Protein 3CAN (pdb70)

CATH classification: 3.80.30.10

B-factor: mean 24.44, std 11.41, range [11.22, 76.89]

Foldseek 3Di:
DAFDEADDDVVLVVLVVNLVVLQVRVVVVGAYEYECQPNQDLVSLVSVCRHQEYEHEDAWPQVLCCVVPVGGRPRSLVSVLSCLVVVGEYEYEYAAEVVRQLDPVTLLVVLVSQLPGNHHHPEYEHEADPPVDGDDPVSVVVSCVSNVVSVGHYDYDD

Structure (mmCIF, N/CA/C/O backbone):
data_3CAN
#
_entry.id   3CAN
#
_cell.l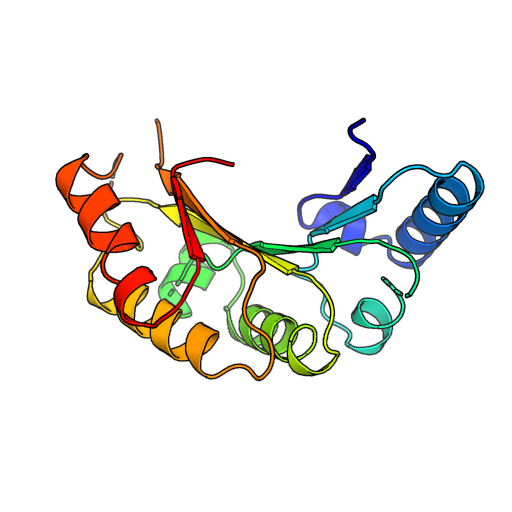ength_a   73.768
_cell.length_b   73.768
_cell.length_c   101.358
_cell.angle_alpha   90.000
_cell.angle_beta   90.000
_cell.angle_gamma   90.000
#
_symmetry.space_group_name_H-M   'P 43 21 2'
#
loop_
_entity.id
_entity.type
_entity.pdbx_description
1 polymer 'Pyruvate-formate lyase-activating enzyme'
2 water water
#
loop_
_atom_site.group_PDB
_atom_site.id
_atom_site.type_symbol
_atom_site.label_atom_id
_atom_site.label_alt_id
_atom_site.label_comp_id
_atom_site.label_asym_id
_atom_site.label_entity_id
_atom_site.label_seq_id
_atom_site.pdbx_PDB_ins_code
_atom_site.Cartn_x
_atom_site.Cartn_y
_atom_site.Cartn_z
_atom_site.occupancy
_atom_site.B_iso_or_equiv
_atom_site.auth_seq_id
_atom_site.auth_comp_id
_atom_site.auth_asym_id
_atom_site.auth_atom_id
_atom_site.pdbx_PDB_model_num
ATOM 1 N N . GLY A 1 4 ? 13.108 -7.877 12.692 1.00 23.52 7 GLY A N 1
ATOM 2 C CA . GLY A 1 4 ? 13.762 -9.201 12.846 1.00 22.82 7 GLY A CA 1
ATOM 3 C C . GLY A 1 4 ? 13.450 -9.822 14.187 1.00 21.86 7 GLY A C 1
ATOM 4 O O . GLY A 1 4 ? 13.391 -11.042 14.305 1.00 23.27 7 GLY A O 1
ATOM 5 N N . GLY A 1 5 ? 13.244 -8.997 15.211 1.00 19.81 8 GLY A N 1
ATOM 6 C CA . GLY A 1 5 ? 13.000 -9.515 16.553 1.00 19.10 8 GLY A CA 1
ATOM 7 C C . GLY A 1 5 ? 14.294 -10.016 17.177 1.00 18.11 8 GLY A C 1
ATOM 8 O O . GLY A 1 5 ? 15.375 -9.516 16.859 1.00 17.83 8 GLY A O 1
ATOM 9 N N . GLY A 1 6 ? 14.190 -11.005 18.059 1.00 16.30 9 GLY A N 1
ATOM 10 C CA . GLY A 1 6 ? 15.337 -11.449 18.832 1.00 15.61 9 GLY A CA 1
ATOM 11 C C . GLY A 1 6 ? 14.901 -12.112 20.117 1.00 14.50 9 GLY A C 1
ATOM 12 O O . GLY A 1 6 ? 13.783 -12.609 20.218 1.00 13.90 9 GLY A O 1
ATOM 13 N N . VAL A 1 7 ? 15.791 -12.109 21.100 1.00 12.90 10 VAL A N 1
ATOM 14 C CA . VAL A 1 7 ? 15.506 -12.701 22.397 1.00 12.94 10 VAL A CA 1
ATOM 15 C C . VAL A 1 7 ? 15.506 -11.586 23.453 1.00 12.85 10 VAL A C 1
ATOM 16 O O . VAL A 1 7 ? 16.329 -10.660 23.415 1.00 13.39 10 VAL A O 1
ATOM 20 N N . THR A 1 8 ? 14.580 -11.692 24.390 1.00 13.51 11 THR A N 1
ATOM 21 C CA . THR A 1 8 ? 14.515 -10.775 25.526 1.00 13.31 11 THR A CA 1
ATOM 22 C C . THR A 1 8 ? 14.424 -11.580 26.812 1.00 13.98 11 THR A C 1
ATOM 23 O O . THR A 1 8 ? 13.618 -12.526 26.918 1.00 14.67 11 THR A O 1
ATOM 27 N N . PHE A 1 9 ? 15.220 -11.198 27.803 1.00 14.04 12 PHE A N 1
ATOM 28 C CA . PHE A 1 9 ? 15.056 -11.727 29.157 1.00 15.07 12 PHE A CA 1
ATOM 29 C C . PHE A 1 9 ? 14.404 -10.639 29.987 1.00 14.71 12 PHE A C 1
ATOM 30 O O . PHE A 1 9 ? 14.827 -9.477 29.934 1.00 14.48 12 PHE A O 1
ATOM 38 N N . CYS A 1 10 ? 13.347 -11.010 30.702 1.00 15.21 13 CYS A N 1
ATOM 39 C CA A CYS A 1 10 ? 12.516 -10.078 31.476 0.50 15.50 13 CYS A CA 1
ATOM 40 C CA B CYS A 1 10 ? 12.635 -10.033 31.508 0.50 16.12 13 CYS A CA 1
ATOM 41 C C . CYS A 1 10 ? 12.405 -10.518 32.927 1.00 15.85 13 CYS A C 1
ATOM 42 O O . CYS A 1 10 ? 12.389 -11.730 33.222 1.00 15.08 13 CYS A O 1
ATOM 47 N N . GLY A 1 11 ? 12.249 -9.552 33.823 1.00 15.36 14 GLY A N 1
ATOM 48 C CA . GLY A 1 11 ? 11.932 -9.861 35.193 1.00 16.36 14 GLY A CA 1
ATOM 49 C C . GLY A 1 11 ? 13.088 -10.328 36.047 1.00 16.76 14 GLY A C 1
ATOM 50 O O . GLY A 1 11 ? 14.258 -10.257 35.652 1.00 17.24 14 GLY A O 1
ATOM 51 N N . GLY A 1 12 ? 12.747 -10.764 37.254 1.00 16.59 15 GLY A N 1
ATOM 52 C CA . GLY A 1 12 ? 13.741 -11.099 38.259 1.00 16.84 15 GLY A CA 1
ATOM 53 C C . GLY A 1 12 ? 14.389 -12.459 38.091 1.00 16.98 15 GLY A C 1
ATOM 54 O O . GLY A 1 12 ? 15.564 -12.626 38.399 1.00 17.38 15 GLY A O 1
ATOM 55 N N . GLU A 1 13 ? 13.641 -13.435 37.593 1.00 17.55 16 GLU A N 1
ATOM 56 C CA . GLU A 1 13 ? 14.136 -14.808 37.615 1.00 17.37 16 GLU A CA 1
ATOM 57 C C . GLU A 1 13 ? 15.404 -15.029 36.790 1.00 16.79 16 GLU A C 1
ATOM 58 O O . GLU A 1 13 ? 16.326 -15.667 37.274 1.00 17.23 16 GLU A O 1
ATOM 64 N N . PRO A 1 14 ? 15.460 -14.520 35.551 1.00 16.29 17 PRO A N 1
ATOM 65 C CA . PRO A 1 14 ? 16.699 -14.753 34.777 1.00 16.26 17 PRO A CA 1
ATOM 66 C C . PRO A 1 14 ? 17.953 -14.248 35.498 1.00 16.10 17 PRO A C 1
ATOM 67 O O . PRO A 1 14 ? 19.022 -14.856 35.410 1.00 16.07 17 PRO A O 1
ATOM 71 N N . LEU A 1 15 ? 17.803 -13.164 36.250 1.00 15.98 18 LEU A N 1
ATOM 72 C CA . LEU A 1 15 ? 18.926 -12.539 36.941 1.00 16.12 18 LEU A CA 1
ATOM 73 C C . LEU A 1 15 ? 19.429 -13.351 38.136 1.00 16.78 18 LEU A C 1
ATOM 74 O O . LEU A 1 15 ? 20.535 -13.091 38.623 1.00 16.91 18 LEU A O 1
ATOM 79 N N . LEU A 1 16 ? 18.633 -14.317 38.593 1.00 16.29 19 LEU A N 1
ATOM 80 C CA . LEU A 1 16 ? 19.040 -15.250 39.644 1.00 16.21 19 LEU A CA 1
ATOM 81 C C . LEU A 1 16 ? 19.867 -16.409 39.084 1.00 16.28 19 LEU A C 1
ATOM 82 O O . LEU A 1 16 ? 20.376 -17.244 39.841 1.00 15.89 19 LEU A O 1
ATOM 87 N N . HIS A 1 17 ? 20.022 -16.441 37.762 1.00 15.27 20 HIS A N 1
ATOM 88 C CA . HIS A 1 17 ? 20.886 -17.411 37.106 1.00 15.24 20 HIS A CA 1
ATOM 89 C C . HIS A 1 17 ? 21.899 -16.648 36.228 1.00 15.04 20 HIS A C 1
ATOM 90 O O . HIS A 1 17 ? 21.8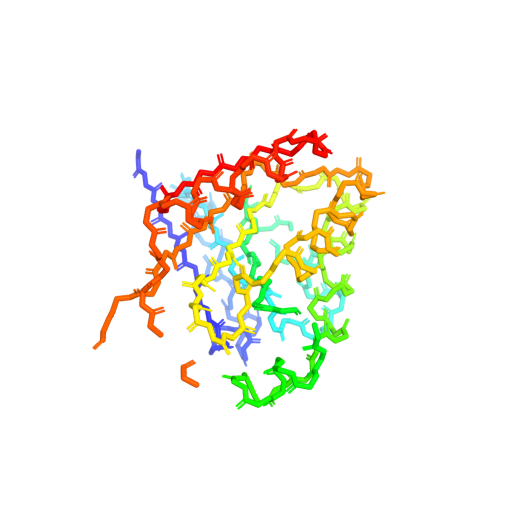90 -16.807 35.007 1.00 14.92 20 HIS A O 1
ATOM 97 N N . PRO A 1 18 ? 22.741 -15.794 36.834 1.00 15.05 21 PRO A N 1
ATOM 98 C CA . PRO A 1 18 ? 23.595 -14.903 36.053 1.00 15.04 21 PRO A CA 1
ATOM 99 C C . PRO A 1 18 ? 24.609 -15.583 35.142 1.00 15.24 21 PRO A C 1
ATOM 100 O O . PRO A 1 18 ? 24.782 -15.142 34.000 1.00 14.72 21 PRO A O 1
ATOM 104 N N . GLU A 1 19 ? 25.257 -16.650 35.601 1.00 14.17 22 GLU A N 1
ATOM 105 C CA . GLU A 1 19 ? 26.196 -17.370 34.737 1.00 14.39 22 GLU A CA 1
ATOM 106 C C . GLU A 1 19 ? 25.478 -17.982 33.526 1.00 14.11 22 GLU A C 1
ATOM 107 O O . GLU A 1 19 ? 25.962 -17.918 32.370 1.00 13.92 22 GLU A O 1
ATOM 113 N N . PHE A 1 20 ? 24.332 -18.589 33.804 1.00 14.00 23 PHE A N 1
ATOM 114 C CA . PHE A 1 20 ? 23.483 -19.165 32.766 1.00 13.89 23 PHE A CA 1
ATOM 115 C C . PHE A 1 20 ? 23.024 -18.109 31.753 1.00 13.70 23 PHE A C 1
ATOM 116 O O . PHE A 1 20 ? 23.093 -18.338 30.549 1.00 13.87 23 PHE A O 1
ATOM 124 N N . LEU A 1 21 ? 22.558 -16.973 32.261 1.00 14.02 24 LEU A N 1
ATOM 125 C CA . LEU A 1 21 ? 22.113 -15.846 31.413 1.00 13.82 24 LEU A CA 1
ATOM 126 C C . LEU A 1 21 ? 23.218 -15.437 30.449 1.00 13.40 24 LEU A C 1
ATOM 127 O O . LEU A 1 21 ? 23.001 -15.351 29.254 1.00 14.00 24 LEU A O 1
ATOM 132 N N . ILE A 1 22 ? 24.419 -15.234 30.970 1.00 13.20 25 ILE A N 1
ATOM 133 C CA . ILE A 1 22 ? 25.558 -14.843 30.131 1.00 13.39 25 ILE A CA 1
ATOM 134 C C . ILE A 1 22 ? 25.885 -15.926 29.092 1.00 13.34 25 ILE A C 1
ATOM 135 O O . ILE A 1 22 ? 26.163 -15.625 27.926 1.00 12.54 25 ILE A O 1
ATOM 140 N N . ASP A 1 23 ? 25.814 -17.196 29.485 1.00 13.75 26 ASP A N 1
ATOM 141 C CA . ASP A 1 23 ? 26.045 -18.288 28.544 1.00 13.89 26 ASP A CA 1
ATOM 142 C C . ASP A 1 23 ? 25.025 -18.271 27.392 1.00 13.32 26 ASP A C 1
ATOM 143 O O . ASP A 1 23 ? 25.388 -18.390 26.223 1.00 13.31 26 ASP A O 1
ATOM 148 N N . ILE A 1 24 ? 23.753 -18.112 27.719 1.00 13.11 27 ILE A N 1
ATOM 149 C CA . ILE A 1 24 ? 22.714 -18.082 26.688 1.00 12.35 27 ILE A CA 1
ATOM 150 C C . ILE A 1 24 ? 22.901 -16.851 25.811 1.00 12.33 27 ILE A C 1
ATOM 151 O O . ILE A 1 24 ? 22.797 -16.928 24.594 1.00 12.50 27 ILE A O 1
ATOM 156 N N . LEU A 1 25 ? 23.183 -15.708 26.427 1.00 12.10 28 LEU A N 1
ATOM 157 C CA . LEU A 1 25 ? 23.469 -14.494 25.658 1.00 12.65 28 LEU A CA 1
ATOM 158 C C . LEU A 1 25 ? 24.636 -14.698 24.683 1.00 12.44 28 LEU A C 1
ATOM 159 O O . LEU A 1 25 ? 24.547 -14.319 23.519 1.00 11.51 28 LEU A O 1
ATOM 164 N N . LYS A 1 26 ? 25.717 -15.314 25.148 1.00 12.91 29 LYS A N 1
ATOM 165 C CA . LYS A 1 26 ? 26.841 -15.618 24.253 1.00 13.75 29 LYS A CA 1
ATOM 166 C C . LYS A 1 26 ? 26.433 -16.503 23.072 1.00 13.39 29 LYS A C 1
ATOM 167 O O . LYS A 1 26 ? 26.780 -16.221 21.923 1.00 13.21 29 LYS A O 1
ATOM 173 N N . ARG A 1 27 ? 25.676 -17.554 23.351 1.00 13.56 30 ARG A N 1
ATOM 174 C CA . ARG A 1 27 ? 25.195 -18.461 22.305 1.00 13.65 30 ARG A CA 1
ATOM 175 C C . ARG A 1 27 ? 24.324 -17.735 21.275 1.00 13.20 30 ARG A C 1
ATOM 176 O O . ARG A 1 27 ? 24.465 -17.937 20.067 1.00 13.11 30 ARG A O 1
ATOM 184 N N . CYS A 1 28 ? 23.429 -16.882 21.755 1.00 13.43 31 CYS A N 1
ATOM 185 C CA . CYS A 1 28 ? 22.571 -16.091 20.868 1.00 13.55 31 CYS A CA 1
ATOM 186 C C . CYS A 1 28 ? 23.384 -15.114 20.004 1.00 13.64 31 CYS A C 1
ATOM 187 O O . CYS A 1 28 ? 23.086 -14.925 18.821 1.00 13.55 31 CYS A O 1
ATOM 190 N N . GLY A 1 29 ? 24.420 -14.522 20.586 1.00 13.81 32 GLY A N 1
ATOM 191 C CA . GLY A 1 29 ? 25.305 -13.614 19.845 1.00 14.48 32 GLY A CA 1
ATOM 192 C C . GLY A 1 29 ? 25.986 -14.313 18.675 1.00 15.17 32 GLY A C 1
ATOM 193 O O . GLY A 1 29 ? 26.084 -13.762 17.576 1.00 15.20 32 GLY A O 1
ATOM 194 N N . GLN A 1 30 ? 26.431 -15.536 18.907 1.00 15.56 33 GLN A N 1
ATOM 195 C CA . GLN A 1 30 ? 27.099 -16.332 17.852 1.00 16.41 33 GLN A CA 1
ATOM 196 C C . GLN A 1 30 ? 26.168 -16.557 16.672 1.00 16.33 33 GLN A C 1
ATOM 197 O O . GLN A 1 30 ? 26.598 -16.544 15.510 1.00 16.67 33 GLN A O 1
ATOM 203 N N . GLN A 1 31 ? 24.888 -16.761 16.970 1.00 16.17 34 GLN A N 1
ATOM 204 C CA . GLN A 1 31 ? 23.870 -16.990 15.932 1.00 16.42 34 GLN A CA 1
ATOM 205 C C . GLN A 1 31 ? 23.313 -15.672 15.343 1.00 16.36 34 GLN A C 1
ATOM 206 O O . GLN A 1 31 ? 22.435 -15.692 14.483 1.00 17.18 34 GLN A O 1
ATOM 212 N N . GLY A 1 32 ? 23.825 -14.530 15.796 1.00 15.81 35 GLY A N 1
ATOM 213 C CA . GLY A 1 32 ? 23.448 -13.239 15.237 1.00 16.48 35 GLY A CA 1
ATOM 214 C C . GLY A 1 32 ? 22.071 -12.746 15.661 1.00 16.91 35 GLY A C 1
ATOM 215 O O . GLY A 1 32 ? 21.454 -11.933 14.970 1.00 18.28 35 GLY A O 1
ATOM 216 N N . ILE A 1 33 ? 21.593 -13.244 16.793 1.00 15.43 36 ILE A N 1
ATOM 217 C CA . ILE A 1 33 ? 20.272 -12.929 17.287 1.00 15.51 36 ILE A CA 1
ATOM 218 C C . ILE A 1 33 ? 20.398 -11.702 18.205 1.00 14.70 36 ILE A C 1
ATOM 219 O O . ILE A 1 33 ? 21.285 -11.656 19.058 1.00 14.96 36 ILE A O 1
ATOM 224 N N . HIS A 1 34 ? 19.545 -10.707 17.973 1.00 14.19 37 HIS A N 1
ATOM 225 C CA . HIS A 1 34 ? 19.506 -9.485 18.812 1.00 13.85 37 HIS A CA 1
ATOM 226 C C . HIS A 1 34 ? 19.069 -9.843 20.216 1.00 13.64 37 HIS A C 1
ATOM 227 O O . HIS A 1 34 ? 18.161 -10.666 20.400 1.00 13.79 37 HIS A O 1
ATOM 234 N N . ARG A 1 35 ? 19.715 -9.222 21.207 1.00 12.56 38 ARG A N 1
ATOM 235 C CA . ARG A 1 35 ? 19.518 -9.550 22.620 1.00 12.29 38 ARG A CA 1
ATOM 236 C C . ARG A 1 35 ? 19.197 -8.330 23.478 1.00 12.08 38 ARG A C 1
ATOM 237 O O . ARG A 1 35 ? 19.940 -7.338 23.470 1.00 12.64 38 ARG A O 1
ATOM 245 N N . ALA A 1 36 ? 18.099 -8.414 24.229 1.00 12.49 39 ALA A N 1
ATOM 246 C CA . ALA A 1 36 ? 17.710 -7.370 25.188 1.00 12.79 39 ALA A CA 1
ATOM 247 C C . ALA A 1 36 ? 17.556 -8.010 26.547 1.00 13.20 39 ALA A C 1
ATOM 248 O O . ALA A 1 36 ? 17.004 -9.103 26.647 1.00 13.09 39 ALA A O 1
ATOM 250 N N . VAL A 1 37 ? 18.013 -7.325 27.584 1.00 13.59 40 VAL A N 1
ATOM 251 C CA . VAL A 1 37 ? 17.997 -7.891 28.934 1.00 13.46 40 VAL A CA 1
ATOM 252 C C . VAL A 1 37 ? 17.466 -6.869 29.940 1.00 13.46 40 VAL A C 1
ATOM 253 O O . VAL A 1 37 ? 17.969 -5.754 30.035 1.00 14.55 40 VAL A O 1
ATOM 257 N N . ASP A 1 38 ? 16.464 -7.275 30.696 1.00 14.44 41 ASP A N 1
ATOM 258 C CA . ASP A 1 38 ? 15.956 -6.508 31.839 1.00 14.64 41 ASP A CA 1
ATOM 259 C C . ASP A 1 38 ? 16.911 -6.650 33.020 1.00 15.56 41 ASP A C 1
ATOM 260 O O . ASP A 1 38 ? 17.049 -7.750 33.584 1.00 16.20 41 ASP A O 1
ATOM 265 N N . THR A 1 39 ? 17.588 -5.562 33.385 1.00 15.82 42 THR A N 1
ATOM 266 C CA . THR A 1 39 ? 18.570 -5.571 34.464 1.00 16.32 42 THR A CA 1
ATOM 267 C C . THR A 1 39 ? 18.076 -4.788 35.702 1.00 16.38 42 THR A C 1
ATOM 268 O O . THR A 1 39 ? 18.862 -4.457 36.598 1.00 17.25 42 THR A O 1
ATOM 272 N N . THR A 1 40 ? 16.776 -4.519 35.751 1.00 16.16 43 THR A N 1
ATOM 273 C CA . THR A 1 40 ? 16.187 -3.727 36.827 1.00 16.66 43 THR A CA 1
ATOM 274 C C . THR A 1 40 ? 16.699 -4.178 38.194 1.00 17.68 43 THR A C 1
ATOM 275 O O . THR A 1 40 ? 17.195 -3.362 38.978 1.00 17.94 43 THR A O 1
ATOM 279 N N . LEU A 1 41 ? 16.606 -5.480 38.458 1.00 18.41 44 LEU A N 1
ATOM 280 C CA . LEU A 1 41 ? 16.917 -6.033 39.787 1.00 19.12 44 LEU A CA 1
ATOM 281 C C . LEU A 1 41 ? 18.318 -6.623 39.962 1.00 19.74 44 LEU A C 1
ATOM 282 O O . LEU A 1 41 ? 18.571 -7.325 40.950 1.00 19.17 44 LEU A O 1
ATOM 287 N N . LEU A 1 42 ? 19.225 -6.342 39.034 1.00 20.74 45 LEU A N 1
ATOM 288 C CA . LEU A 1 42 ? 20.593 -6.864 39.115 1.00 21.98 45 LEU A CA 1
ATOM 289 C C . LEU A 1 42 ? 21.349 -6.161 40.232 1.00 23.73 45 LEU A C 1
ATOM 290 O O . LEU A 1 42 ? 21.489 -4.940 40.228 1.00 24.74 45 LEU A O 1
ATOM 295 N N . ALA A 1 43 ? 21.818 -6.941 41.191 1.00 24.67 46 ALA A N 1
ATOM 296 C CA . ALA A 1 43 ? 22.472 -6.390 42.364 1.00 25.90 46 ALA A CA 1
ATOM 297 C C . ALA A 1 43 ? 23.913 -5.981 42.091 1.00 26.45 46 ALA A C 1
ATOM 298 O O . ALA A 1 43 ? 24.329 -4.893 42.496 1.00 27.60 46 ALA A O 1
ATOM 300 N N . ARG A 1 44 ? 24.667 -6.825 41.394 1.00 26.40 47 ARG A N 1
ATOM 301 C CA A ARG A 1 44 ? 26.107 -6.631 41.334 0.50 26.85 47 ARG A CA 1
ATOM 302 C CA B ARG A 1 44 ? 26.130 -6.692 41.303 0.50 26.68 47 ARG A CA 1
ATOM 303 C C . ARG A 1 44 ? 26.567 -5.931 40.064 1.00 26.55 47 ARG A C 1
ATOM 304 O O . ARG A 1 44 ? 26.249 -6.334 38.947 1.00 25.33 47 ARG A O 1
ATOM 319 N N . LYS A 1 45 ? 27.325 -4.862 40.260 1.00 26.23 48 LYS A N 1
ATOM 320 C CA . LYS A 1 45 ? 27.797 -4.066 39.145 1.00 26.58 48 LYS A CA 1
ATOM 321 C C . LYS A 1 45 ? 28.664 -4.861 38.145 1.00 25.76 48 LYS A C 1
ATOM 322 O O . LYS A 1 45 ? 28.575 -4.611 36.943 1.00 25.09 48 LYS A O 1
ATOM 328 N N . GLU A 1 46 ? 29.462 -5.827 38.610 1.00 24.96 49 GLU A N 1
ATOM 329 C CA . GLU A 1 46 ? 30.267 -6.637 37.672 1.00 25.58 49 GLU A CA 1
ATOM 330 C C . GLU A 1 46 ? 29.353 -7.447 36.739 1.00 24.27 49 GLU A C 1
ATOM 331 O O . GLU A 1 46 ? 29.705 -7.697 35.585 1.00 24.44 49 GLU A O 1
ATOM 337 N N . THR A 1 47 ? 28.186 -7.850 37.235 1.00 23.11 50 THR A N 1
ATOM 338 C CA . THR A 1 47 ? 27.249 -8.610 36.410 1.00 22.40 50 THR A CA 1
ATOM 339 C C . THR A 1 47 ? 26.572 -7.724 35.373 1.00 21.53 50 THR A C 1
ATOM 340 O O . THR A 1 47 ? 26.380 -8.143 34.238 1.00 20.34 50 THR A O 1
ATOM 344 N N . VAL A 1 48 ? 26.213 -6.506 35.763 1.00 20.03 51 VAL A N 1
ATOM 345 C CA . VAL A 1 48 ? 25.660 -5.545 34.810 1.00 20.18 51 VAL A CA 1
ATOM 346 C C . VAL A 1 48 ? 26.681 -5.326 33.694 1.00 19.47 51 VAL A C 1
ATOM 347 O O . VAL A 1 48 ? 26.340 -5.328 32.534 1.00 19.21 51 VAL A O 1
ATOM 351 N N . ASP A 1 49 ? 27.947 -5.157 34.056 1.00 19.47 52 ASP A N 1
ATOM 352 C CA . ASP A 1 49 ? 29.005 -4.959 33.056 1.00 19.29 52 ASP A CA 1
ATOM 353 C C . ASP A 1 49 ? 29.124 -6.147 32.097 1.00 19.05 52 ASP A C 1
ATOM 354 O O . ASP A 1 49 ? 29.243 -5.957 30.875 1.00 18.76 52 ASP A O 1
ATOM 359 N N . GLU A 1 50 ? 29.081 -7.365 32.636 1.00 18.81 53 GLU A N 1
ATOM 360 C CA A GLU A 1 50 ? 29.194 -8.568 31.808 0.50 18.65 53 GLU A CA 1
ATOM 361 C CA B GLU A 1 50 ? 29.191 -8.568 31.815 0.50 19.01 53 GLU A CA 1
ATOM 362 C C . GLU A 1 50 ? 27.971 -8.745 30.910 1.00 18.09 53 GLU A C 1
ATOM 363 O O . GLU A 1 50 ? 28.103 -9.157 29.768 1.00 17.97 53 GLU A O 1
ATOM 374 N N . VAL A 1 51 ? 26.782 -8.437 31.426 1.00 17.64 54 VAL A N 1
ATOM 375 C CA . VAL A 1 51 ? 25.567 -8.467 30.597 1.00 17.70 54 VAL A CA 1
ATOM 376 C C . VAL A 1 51 ? 25.699 -7.491 29.422 1.00 17.50 54 VAL A C 1
ATOM 377 O O . VAL A 1 51 ? 25.433 -7.849 28.279 1.00 16.80 54 VAL A O 1
ATOM 389 N N . ARG A 1 53 ? 28.377 -6.550 27.928 1.00 17.06 56 ARG A N 1
ATOM 390 C CA . ARG A 1 53 ? 29.303 -7.099 26.956 1.00 17.39 56 ARG A CA 1
ATOM 391 C C . ARG A 1 53 ? 28.665 -8.151 26.042 1.00 16.89 56 ARG A C 1
ATOM 392 O O . ARG A 1 53 ? 29.232 -8.492 24.994 1.00 16.46 56 ARG A O 1
ATOM 400 N N . ASN A 1 54 ? 27.480 -8.638 26.417 1.00 15.26 57 ASN A N 1
ATOM 401 C CA . ASN A 1 54 ? 26.858 -9.760 25.734 1.00 15.54 57 ASN A CA 1
ATOM 402 C C . ASN A 1 54 ? 25.403 -9.502 25.345 1.00 14.98 57 ASN A C 1
ATOM 403 O O . ASN A 1 54 ? 24.593 -10.424 25.270 1.00 14.17 57 ASN A O 1
ATOM 408 N N . CYS A 1 55 ? 25.078 -8.242 25.081 1.00 14.41 58 CYS A N 1
ATOM 409 C CA . CYS A 1 55 ? 23.76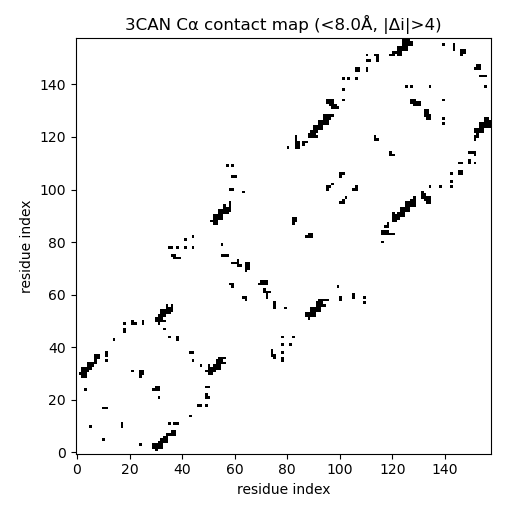1 -7.934 24.532 1.00 14.48 58 CYS A CA 1
ATOM 410 C C . CYS A 1 55 ? 23.782 -6.614 23.805 1.00 14.34 58 CYS A C 1
ATOM 411 O O . CYS A 1 55 ? 24.805 -5.919 23.785 1.00 14.48 58 CYS A O 1
ATOM 414 N N . GLU A 1 56 ? 22.657 -6.295 23.182 1.00 14.18 59 GLU A N 1
ATOM 415 C CA . GLU A 1 56 ? 22.505 -5.100 22.371 1.00 14.74 59 GLU A CA 1
ATOM 416 C C . GLU A 1 56 ? 21.792 -3.946 23.087 1.00 14.90 59 GLU A C 1
ATOM 417 O O . GLU A 1 56 ? 21.942 -2.791 22.682 1.00 15.04 59 GLU A O 1
ATOM 423 N N . LEU A 1 57 ? 20.997 -4.251 24.120 1.00 15.11 60 LEU A N 1
ATOM 424 C CA . LEU A 1 57 ? 20.085 -3.284 24.726 1.00 15.50 60 LEU A CA 1
ATOM 425 C C . LEU A 1 57 ? 19.714 -3.718 26.130 1.00 15.39 60 LEU A C 1
ATOM 426 O O . LEU A 1 57 ? 19.437 -4.905 26.354 1.00 15.01 60 LEU A O 1
ATOM 431 N N . LEU A 1 58 ? 19.701 -2.771 27.070 1.00 14.64 61 LEU A N 1
ATOM 432 C CA . LEU A 1 58 ? 19.190 -3.037 28.404 1.00 15.07 61 LEU A CA 1
ATOM 433 C C . LEU A 1 58 ? 17.802 -2.439 28.544 1.00 14.66 61 LEU A C 1
ATOM 434 O O . LEU A 1 58 ? 17.490 -1.401 27.944 1.00 14.05 61 LEU A O 1
ATOM 439 N N . LEU A 1 59 ? 16.975 -3.103 29.343 1.00 14.61 62 LEU A N 1
ATOM 440 C CA . LEU A 1 59 ? 15.629 -2.650 29.670 1.00 15.40 62 LEU A CA 1
ATOM 441 C C . LEU A 1 59 ? 15.579 -2.472 31.174 1.00 15.89 62 LEU A C 1
ATOM 442 O O . LEU A 1 59 ? 15.984 -3.363 31.914 1.00 15.60 62 LEU A O 1
ATOM 447 N N . ILE A 1 60 ? 15.130 -1.315 31.642 1.00 15.24 63 ILE A N 1
ATOM 448 C CA . ILE A 1 60 ? 14.977 -1.116 33.083 1.00 15.66 63 ILE A CA 1
ATOM 449 C C . ILE A 1 60 ? 13.627 -0.491 33.380 1.00 14.90 63 ILE A C 1
ATOM 450 O O . ILE A 1 60 ? 13.244 0.484 32.729 1.00 13.99 63 ILE A O 1
ATOM 455 N N . ASP A 1 61 ? 12.925 -1.040 34.375 1.00 14.71 64 ASP A N 1
ATOM 456 C CA . ASP A 1 61 ? 11.653 -0.494 34.842 1.00 15.88 64 ASP A CA 1
ATOM 457 C C . ASP A 1 61 ? 11.937 0.605 35.863 1.00 16.17 64 ASP A C 1
ATOM 458 O O . ASP A 1 61 ? 12.770 0.428 36.752 1.00 16.19 64 ASP A O 1
ATOM 463 N N . LEU A 1 62 ? 11.229 1.721 35.740 1.00 15.77 65 LEU A N 1
ATOM 464 C CA . LEU A 1 62 ? 11.285 2.784 36.741 1.00 15.58 65 LEU A CA 1
ATOM 465 C C . LEU A 1 62 ? 9.871 3.043 37.261 1.00 15.47 65 LEU A C 1
ATOM 466 O O . LEU A 1 62 ? 9.190 3.967 36.831 1.00 15.34 65 LEU A O 1
ATOM 471 N N A LYS A 1 63 ? 9.433 2.189 38.180 0.50 15.66 66 LYS A N 1
ATOM 472 N N B LYS A 1 63 ? 9.451 2.227 38.213 0.50 15.73 66 LYS A N 1
ATOM 473 C CA A LYS A 1 63 ? 8.046 2.206 38.654 0.50 15.94 66 LYS A CA 1
ATOM 474 C CA B LYS A 1 63 ? 8.058 2.209 38.635 0.50 16.13 66 LYS A CA 1
ATOM 475 C C A LYS A 1 63 ? 7.728 3.431 39.501 0.50 15.65 66 LYS A C 1
ATOM 476 C C B LYS A 1 63 ? 7.700 3.347 39.588 0.50 15.74 66 LYS A C 1
ATOM 477 O O A LYS A 1 63 ? 6.621 3.978 39.420 0.50 15.78 66 LYS A O 1
ATOM 478 O O B LYS A 1 63 ? 6.530 3.741 39.675 0.50 15.92 66 LYS A O 1
ATOM 489 N N . SER A 1 64 ? 8.694 3.882 40.295 1.00 15.47 67 SER A N 1
ATOM 490 C CA . SER A 1 64 ? 8.484 5.071 41.123 1.00 15.35 67 SER A CA 1
ATOM 491 C C . SER A 1 64 ? 9.791 5.637 41.610 1.00 15.25 67 SER A C 1
ATOM 492 O O . SER A 1 64 ? 10.710 4.887 41.936 1.00 15.33 67 SER A O 1
ATOM 503 N N . ASP A 1 66 ? 9.570 7.287 44.356 1.00 16.96 69 ASP A N 1
ATOM 504 C CA . ASP A 1 66 ? 9.263 7.124 45.780 1.00 17.49 69 ASP A CA 1
ATOM 505 C C . ASP A 1 66 ? 9.588 5.699 46.199 1.00 17.80 69 ASP A C 1
ATOM 506 O O . ASP A 1 66 ? 8.913 4.750 45.785 1.00 17.54 69 ASP A O 1
ATOM 511 N N . SER A 1 67 ? 10.645 5.530 46.996 1.00 18.62 70 SER A N 1
ATOM 512 C CA . SER A 1 67 ? 11.092 4.180 47.389 1.00 19.08 70 SER A CA 1
ATOM 513 C C . SER A 1 67 ? 10.043 3.409 48.197 1.00 20.00 70 SER A C 1
ATOM 514 O O . SER A 1 67 ? 9.985 2.184 48.139 1.00 20.07 70 SER A O 1
ATOM 517 N N . THR A 1 68 ? 9.206 4.136 48.928 1.00 19.78 71 THR A N 1
ATOM 518 C CA . THR A 1 68 ? 8.126 3.525 49.706 1.00 20.27 71 THR A CA 1
ATOM 519 C C . THR A 1 68 ? 7.050 2.955 48.781 1.00 21.17 71 THR A C 1
ATOM 520 O O . THR A 1 68 ? 6.600 1.806 48.970 1.00 21.91 71 THR A O 1
ATOM 524 N N . VAL A 1 69 ? 6.675 3.715 47.753 1.00 21.70 72 VAL A N 1
ATOM 525 C CA . VAL A 1 69 ? 5.773 3.185 46.715 1.00 22.28 72 VAL A CA 1
ATOM 526 C C . VAL A 1 69 ? 6.415 1.955 46.067 1.00 22.73 72 VAL A C 1
ATOM 527 O O . VAL A 1 69 ? 5.779 0.908 45.893 1.00 23.47 72 VAL A O 1
ATOM 531 N N . HIS A 1 70 ? 7.690 2.071 45.722 1.00 23.63 73 HIS A N 1
ATOM 532 C CA . HIS A 1 70 ? 8.407 0.973 45.068 1.00 24.62 73 HIS A CA 1
ATOM 533 C C . HIS A 1 70 ? 8.441 -0.290 45.935 1.00 25.67 73 HIS A C 1
ATOM 534 O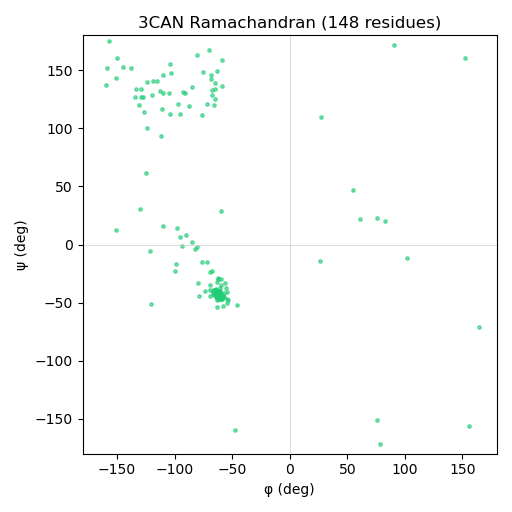 O . HIS A 1 70 ? 8.231 -1.399 45.434 1.00 26.24 73 HIS A O 1
ATOM 541 N N . GLN A 1 71 ? 8.689 -0.124 47.233 1.00 27.35 74 GLN A N 1
ATOM 542 C CA . GLN A 1 71 ? 8.729 -1.258 48.169 1.00 28.27 74 GLN A CA 1
ATOM 543 C C . GLN A 1 71 ? 7.362 -1.921 48.303 1.00 29.29 74 GLN A C 1
ATOM 544 O O . GLN A 1 71 ? 7.260 -3.144 48.389 1.00 29.79 74 GLN A O 1
ATOM 550 N N . THR A 1 72 ? 6.316 -1.104 48.315 1.00 30.75 75 THR A N 1
ATOM 551 C CA . THR A 1 72 ? 4.951 -1.591 48.450 1.00 31.30 75 THR A CA 1
ATOM 552 C C . THR A 1 72 ? 4.520 -2.458 47.277 1.00 32.20 75 THR A C 1
ATOM 553 O O . THR A 1 72 ? 3.878 -3.494 47.470 1.00 32.34 75 THR A O 1
ATOM 557 N N . PHE A 1 73 ? 4.877 -2.034 46.069 1.00 32.80 76 PHE A N 1
ATOM 558 C CA . PHE A 1 73 ? 4.421 -2.688 44.844 1.00 33.51 76 PHE A CA 1
ATOM 559 C C . PHE A 1 73 ? 5.454 -3.645 44.247 1.00 34.18 76 PHE A C 1
ATOM 560 O O . PHE A 1 73 ? 5.107 -4.490 43.425 1.00 34.37 76 PHE A O 1
ATOM 568 N N . CYS A 1 74 ? 6.714 -3.525 44.657 1.00 35.04 77 CYS A N 1
ATOM 569 C CA . CYS A 1 74 ? 7.785 -4.362 44.102 1.00 35.70 77 CYS A CA 1
ATOM 570 C C . CYS A 1 74 ? 8.517 -5.200 45.132 1.00 35.96 77 CYS A C 1
ATOM 571 O O . CYS A 1 74 ? 9.370 -6.006 44.764 1.00 36.12 77 CYS A O 1
ATOM 574 N N . ASP A 1 75 ? 8.201 -5.014 46.408 1.00 36.20 78 ASP A N 1
ATOM 575 C CA . ASP A 1 75 ? 8.868 -5.744 47.490 1.00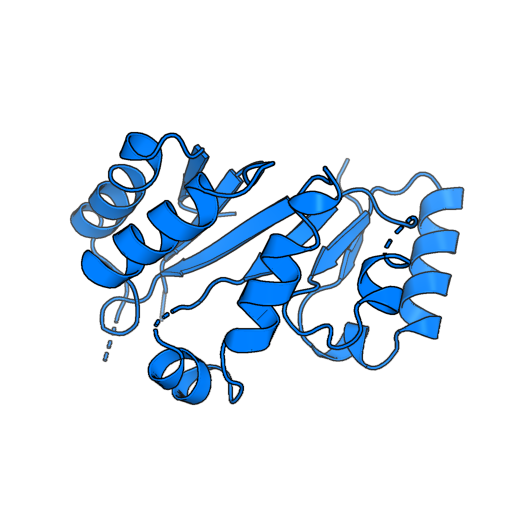 36.70 78 ASP A CA 1
ATOM 576 C C . ASP A 1 75 ? 10.367 -5.456 47.526 1.00 35.99 78 ASP A C 1
ATOM 577 O O . ASP A 1 75 ? 11.145 -6.244 48.069 1.00 37.05 78 ASP A O 1
ATOM 582 N N . VAL A 1 76 ? 10.768 -4.330 46.950 1.00 35.19 79 VAL A N 1
ATOM 583 C CA . VAL A 1 76 ? 12.164 -3.935 46.980 1.00 34.26 79 VAL A CA 1
ATOM 584 C C . VAL A 1 76 ? 12.237 -2.417 46.931 1.00 32.39 79 VAL A C 1
ATOM 585 O O . VAL A 1 76 ? 11.403 -1.769 46.290 1.00 33.17 79 VAL A O 1
ATOM 589 N N . PRO A 1 77 ? 13.205 -1.819 47.649 1.00 30.60 80 PRO A N 1
ATOM 590 C CA . PRO A 1 77 ? 13.378 -0.372 47.491 1.00 28.57 80 PRO A CA 1
ATOM 591 C C . PRO A 1 77 ? 13.940 -0.020 46.115 1.00 27.44 80 PRO A C 1
ATOM 592 O O . PRO A 1 77 ? 14.392 -0.905 45.394 1.00 26.61 80 PRO A O 1
ATOM 596 N N . ASN A 1 78 ? 13.912 1.257 45.751 1.00 26.10 81 ASN A N 1
ATOM 597 C CA . ASN A 1 78 ? 14.375 1.670 44.427 1.00 25.33 81 ASN A CA 1
ATOM 598 C C . ASN A 1 78 ? 15.841 2.100 44.360 1.00 24.67 81 ASN A C 1
ATOM 599 O O . ASN A 1 78 ? 16.343 2.423 43.276 1.00 24.35 81 ASN A O 1
ATOM 604 N N . GLU A 1 79 ? 16.542 2.092 45.495 1.00 23.95 82 GLU A N 1
ATOM 605 C CA . GLU A 1 79 ? 17.923 2.564 45.525 1.00 24.04 82 GLU A CA 1
ATOM 606 C C . GLU A 1 79 ? 18.809 1.848 44.484 1.00 23.54 82 GLU A C 1
ATOM 607 O O . GLU A 1 79 ? 19.560 2.488 43.726 1.00 22.21 82 GLU A O 1
ATOM 613 N N . LEU A 1 80 ? 18.700 0.519 44.428 1.00 22.86 83 LEU A N 1
ATOM 614 C CA . LEU A 1 80 ? 19.462 -0.268 43.469 1.00 22.88 83 LEU A CA 1
ATOM 615 C C . LEU A 1 80 ? 19.037 -0.005 42.027 1.00 22.22 83 LEU A C 1
ATOM 616 O O . LEU A 1 80 ? 19.871 0.025 41.127 1.00 22.54 83 LEU A O 1
ATOM 621 N N . ILE A 1 81 ? 17.739 0.158 41.806 1.00 21.83 84 ILE A N 1
ATOM 622 C CA . ILE A 1 81 ? 17.217 0.422 40.463 1.00 21.97 84 ILE A CA 1
ATOM 623 C C . ILE A 1 81 ? 17.853 1.710 39.926 1.00 21.57 84 ILE A C 1
ATOM 624 O O . ILE A 1 81 ? 18.330 1.752 38.795 1.00 20.26 84 ILE A O 1
ATOM 629 N N . LEU A 1 82 ? 17.887 2.744 40.762 1.00 21.20 85 LEU A N 1
ATOM 630 C CA . LEU A 1 82 ? 18.457 4.020 40.344 1.00 20.92 85 LEU A CA 1
ATOM 631 C C . LEU A 1 82 ? 19.962 3.918 40.099 1.00 20.72 85 LEU A C 1
ATOM 632 O O . LEU A 1 82 ? 20.481 4.501 39.158 1.00 20.35 85 LEU A O 1
ATOM 637 N N . LYS A 1 83 ? 20.658 3.191 40.957 1.00 20.82 86 LYS A N 1
ATOM 638 C CA . LYS A 1 83 ? 22.089 2.937 40.770 1.00 21.64 86 LYS A CA 1
ATOM 639 C C . LYS A 1 83 ? 22.367 2.245 39.435 1.00 21.37 86 LYS A C 1
ATOM 640 O O . LYS A 1 83 ? 23.285 2.631 38.700 1.00 21.86 86 LYS A O 1
ATOM 646 N N . ASN A 1 84 ? 21.563 1.240 39.111 1.00 21.60 87 ASN A N 1
ATOM 647 C CA . ASN A 1 84 ? 21.734 0.488 37.857 1.00 22.16 87 ASN A CA 1
ATOM 648 C C . ASN A 1 84 ? 21.493 1.328 36.610 1.00 21.68 87 ASN A C 1
ATOM 649 O O . ASN A 1 84 ? 22.198 1.183 35.600 1.00 21.64 87 ASN A O 1
ATOM 654 N N . ILE A 1 85 ? 20.491 2.192 36.667 1.00 19.89 88 ILE A N 1
ATOM 655 C CA . ILE A 1 85 ? 20.217 3.074 35.553 1.00 19.32 88 ILE A CA 1
ATOM 656 C C . ILE A 1 85 ? 21.401 4.011 35.369 1.00 19.00 88 ILE A C 1
ATOM 657 O O . ILE A 1 85 ? 21.874 4.212 34.251 1.00 19.05 88 ILE A O 1
ATOM 662 N N . ARG A 1 86 ? 21.911 4.570 36.470 1.00 19.08 89 ARG A N 1
ATOM 663 C CA . ARG A 1 86 ? 23.078 5.441 36.370 1.00 19.49 89 ARG A CA 1
ATOM 664 C C . ARG A 1 86 ? 24.279 4.686 35.794 1.00 19.78 89 ARG A C 1
ATOM 665 O O . ARG A 1 86 ? 24.999 5.221 34.956 1.00 18.63 89 ARG A O 1
ATOM 673 N N . ARG A 1 87 ? 24.478 3.440 36.223 1.00 20.11 90 ARG A N 1
ATOM 674 C CA . ARG A 1 87 ? 25.633 2.677 35.747 1.00 20.86 90 ARG A CA 1
ATOM 675 C C . ARG A 1 87 ? 25.581 2.440 34.242 1.00 20.46 90 ARG A C 1
ATOM 676 O O . ARG A 1 87 ? 26.599 2.597 33.557 1.00 20.25 90 ARG A O 1
ATOM 684 N N . VAL A 1 88 ? 24.413 2.072 33.726 1.00 19.89 91 VAL A N 1
ATOM 685 C CA A VAL A 1 88 ? 24.252 1.856 32.299 0.50 19.80 91 VAL A CA 1
ATOM 686 C CA B VAL A 1 88 ? 24.264 1.857 32.282 0.50 19.95 91 VAL A CA 1
ATOM 687 C C . VAL A 1 88 ? 24.471 3.158 31.520 1.00 19.42 91 VAL A C 1
ATOM 688 O O . VAL A 1 88 ? 25.156 3.173 30.490 1.00 19.12 91 VAL A O 1
ATOM 695 N N . ALA A 1 89 ? 23.905 4.247 32.027 1.00 19.15 92 ALA A N 1
ATOM 696 C CA . ALA A 1 89 ? 24.081 5.560 31.407 1.00 19.49 92 ALA A CA 1
ATOM 697 C C . ALA A 1 89 ? 25.557 5.970 31.353 1.00 19.65 92 ALA A C 1
ATOM 698 O O . ALA A 1 89 ? 26.043 6.478 30.321 1.00 19.03 92 ALA A O 1
ATOM 700 N N . GLU A 1 90 ? 26.273 5.750 32.462 1.00 19.41 93 GLU A N 1
ATOM 701 C CA . GLU A 1 90 ? 27.700 6.111 32.543 1.00 19.87 93 GLU A CA 1
ATOM 702 C C . GLU A 1 90 ? 28.587 5.227 31.659 1.00 19.71 93 GLU A C 1
ATOM 703 O O . GLU A 1 90 ? 29.691 5.628 31.267 1.00 19.67 93 GLU A O 1
ATOM 709 N N . ALA A 1 91 ? 28.095 4.031 31.353 1.00 18.96 94 ALA A N 1
ATOM 710 C CA . ALA A 1 91 ? 28.759 3.104 30.441 1.00 19.11 94 ALA A CA 1
ATOM 711 C C . ALA A 1 91 ? 28.517 3.443 28.970 1.00 19.15 94 ALA A C 1
ATOM 712 O O . ALA A 1 91 ? 29.066 2.777 28.102 1.00 19.42 94 ALA A O 1
ATOM 714 N N . ASP A 1 92 ? 27.714 4.475 28.702 1.00 19.28 95 ASP A N 1
ATOM 715 C CA . ASP A 1 92 ? 27.350 4.908 27.355 1.00 19.30 95 ASP A CA 1
ATOM 716 C C . ASP A 1 92 ? 26.752 3.767 26.525 1.00 18.96 95 ASP A C 1
ATOM 717 O O . ASP A 1 92 ? 27.143 3.540 25.389 1.00 19.41 95 ASP A O 1
ATOM 722 N N . PHE A 1 93 ? 25.816 3.049 27.132 1.00 18.28 96 PHE A N 1
ATOM 723 C CA . PHE A 1 93 ? 25.245 1.840 26.559 1.00 17.91 96 PHE A CA 1
ATOM 724 C C . PHE A 1 93 ? 23.736 2.051 26.351 1.00 17.38 96 PHE A C 1
ATOM 725 O O . PHE A 1 93 ? 23.088 2.678 27.188 1.00 17.04 96 PHE A O 1
ATOM 733 N N . PRO A 1 94 ? 23.174 1.541 25.226 1.00 16.96 97 PRO A N 1
ATOM 734 C CA . PRO A 1 94 ? 21.761 1.775 24.962 1.00 16.63 97 PRO A CA 1
ATOM 735 C C . PRO A 1 94 ? 20.823 1.114 25.976 1.00 15.94 97 PRO A C 1
ATOM 736 O O . PRO A 1 94 ? 20.986 -0.069 26.312 1.00 15.66 97 PRO A O 1
ATOM 740 N N . TYR A 1 95 ? 19.842 1.878 26.431 1.00 14.67 98 TYR A N 1
ATOM 741 C CA . TYR A 1 95 ? 18.833 1.350 27.332 1.00 14.27 98 TYR A CA 1
ATOM 742 C C . TYR A 1 95 ? 17.474 1.974 27.076 1.00 14.26 98 TYR A C 1
ATOM 743 O O . TYR A 1 95 ? 17.373 3.122 26.595 1.00 14.53 98 TYR A O 1
ATOM 752 N N . TYR A 1 96 ? 16.435 1.214 27.408 1.00 14.50 99 TYR A N 1
ATOM 753 C CA . TYR A 1 96 ? 15.061 1.691 27.432 1.00 14.89 99 TYR A CA 1
ATOM 754 C C . TYR A 1 96 ? 14.614 1.754 28.890 1.00 15.03 99 TYR A C 1
ATOM 755 O O . TYR A 1 96 ? 14.984 0.895 29.705 1.00 15.05 99 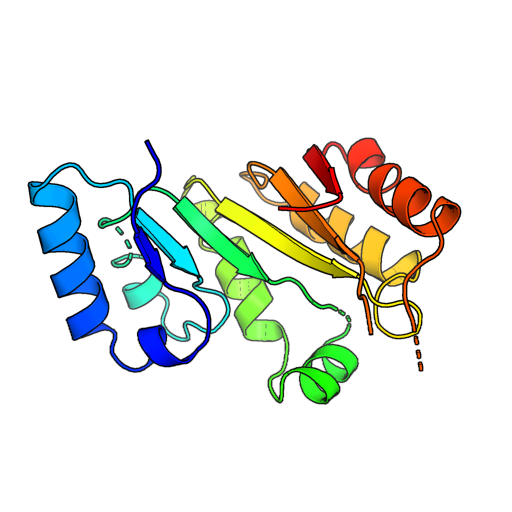TYR A O 1
ATOM 764 N N . ILE A 1 97 ? 13.780 2.743 29.193 1.00 14.80 100 ILE A N 1
ATOM 765 C CA . ILE A 1 97 ? 13.111 2.831 30.481 1.00 15.11 100 ILE A CA 1
ATOM 766 C C . ILE A 1 97 ? 11.621 2.546 30.278 1.00 15.54 100 ILE A C 1
ATOM 767 O O . ILE A 1 97 ? 10.991 3.118 29.394 1.00 16.63 100 ILE A O 1
ATOM 772 N N . ARG A 1 98 ? 11.068 1.657 31.095 1.00 15.67 101 ARG A N 1
ATOM 773 C CA . ARG A 1 98 ? 9.650 1.366 31.086 1.00 16.91 101 ARG A CA 1
ATOM 774 C C . ARG A 1 98 ? 9.000 1.840 32.375 1.00 17.21 101 ARG A C 1
ATOM 775 O O . ARG A 1 98 ? 9.510 1.582 33.463 1.00 16.60 101 ARG A O 1
ATOM 783 N N . ILE A 1 99 ? 7.879 2.544 32.242 1.00 17.66 102 ILE A N 1
ATOM 784 C CA . ILE A 1 99 ? 7.117 3.018 33.384 1.00 18.46 102 ILE A CA 1
ATOM 785 C C . ILE A 1 99 ? 5.689 2.498 33.247 1.00 19.00 102 ILE A C 1
ATOM 786 O O . ILE A 1 99 ? 4.911 3.024 32.457 1.00 18.60 102 ILE A O 1
ATOM 791 N N . PRO A 1 100 ? 5.360 1.425 33.976 1.00 20.38 103 PRO A N 1
ATOM 792 C CA . PRO A 1 100 ? 3.968 1.003 34.033 1.00 21.01 103 PRO A CA 1
ATOM 793 C C . PRO A 1 100 ? 3.228 2.119 34.740 1.00 21.64 103 PRO A C 1
ATOM 794 O O . PRO A 1 100 ? 3.603 2.477 35.851 1.00 22.52 103 PRO A O 1
ATOM 798 N N . LEU A 1 101 ? 2.255 2.719 34.058 1.00 21.82 104 LEU A N 1
ATOM 799 C CA . LEU A 1 101 ? 1.674 3.986 34.479 1.00 22.14 104 LEU A CA 1
ATOM 800 C C . LEU A 1 101 ? 0.304 3.718 35.096 1.00 22.32 104 LEU A C 1
ATOM 801 O O . LEU A 1 101 ? -0.615 3.293 34.404 1.00 21.83 104 LEU A O 1
ATOM 806 N N . ILE A 1 102 ? 0.205 3.947 36.401 1.00 23.01 105 ILE A N 1
ATOM 807 C CA . ILE A 1 102 ? -0.949 3.534 37.197 1.00 23.27 105 ILE A CA 1
ATOM 808 C C . ILE A 1 102 ? -1.484 4.750 37.942 1.00 24.05 105 ILE A C 1
ATOM 809 O O . ILE A 1 102 ? -0.794 5.310 38.793 1.00 23.31 105 ILE A O 1
ATOM 814 N N . GLU A 1 103 ? -2.698 5.168 37.591 1.00 24.78 106 GLU A N 1
ATOM 815 C CA . GLU A 1 103 ? -3.357 6.260 38.280 1.00 25.51 106 GLU A CA 1
ATOM 816 C C . GLU A 1 103 ? -3.607 5.796 39.707 1.00 25.54 106 GLU A C 1
ATOM 817 O O . GLU A 1 103 ? -4.223 4.740 39.916 1.00 26.23 106 GLU A O 1
ATOM 823 N N . GLY A 1 104 ? -3.120 6.582 40.665 1.00 25.29 107 GLY A N 1
ATOM 824 C CA . GLY A 1 104 ? -3.158 6.230 42.080 1.00 24.87 107 GLY A CA 1
ATOM 825 C C . GLY A 1 104 ? -1.851 5.710 42.651 1.00 24.86 107 GLY A C 1
ATOM 826 O O . GLY A 1 104 ? -1.714 5.603 43.868 1.00 25.32 107 GLY A O 1
ATOM 827 N N . VAL A 1 105 ? -0.881 5.405 41.786 1.00 23.42 108 VAL A N 1
ATOM 828 C CA . VAL A 1 105 ? 0.416 4.892 42.230 1.00 22.80 108 VAL A CA 1
ATOM 829 C C . VAL A 1 105 ? 1.593 5.785 41.795 1.00 21.92 108 VAL A C 1
ATOM 830 O O . VAL A 1 105 ? 2.438 6.143 42.622 1.00 21.86 108 VAL A O 1
ATOM 834 N N . ASN A 1 106 ? 1.656 6.125 40.512 1.00 21.67 109 ASN A N 1
ATOM 835 C CA . ASN A 1 106 ? 2.855 6.784 39.957 1.00 21.31 109 ASN A CA 1
ATOM 836 C C . ASN A 1 106 ? 2.629 7.722 38.769 1.00 21.13 109 ASN A C 1
ATOM 837 O O . ASN A 1 106 ? 3.591 8.123 38.124 1.00 20.44 109 ASN A O 1
ATOM 842 N N . ALA A 1 107 ? 1.374 8.070 38.483 1.00 21.05 110 ALA A N 1
ATOM 843 C CA . ALA A 1 107 ? 1.054 8.961 37.364 1.00 21.30 110 ALA A CA 1
ATOM 844 C C . ALA A 1 107 ? 0.913 10.414 37.804 1.00 21.73 110 ALA A C 1
ATOM 845 O O . ALA A 1 107 ? 0.522 11.285 37.007 1.00 22.24 110 ALA A O 1
ATOM 847 N N . ASP A 1 108 ? 1.228 10.687 39.068 1.00 21.36 111 ASP A N 1
ATOM 848 C CA . ASP A 1 108 ? 1.230 12.054 39.575 1.00 21.44 111 ASP A CA 1
ATOM 849 C C . ASP A 1 108 ? 2.354 12.873 38.946 1.00 20.90 111 ASP A C 1
ATOM 850 O O . ASP A 1 108 ? 3.433 12.351 38.660 1.00 20.55 111 ASP A O 1
ATOM 855 N N . GLU A 1 109 ? 2.085 14.163 38.746 1.00 21.19 112 GLU A N 1
ATOM 856 C CA . GLU A 1 109 ? 3.031 15.089 38.145 1.00 21.19 112 GLU A CA 1
ATOM 857 C C . GLU A 1 109 ? 4.368 15.071 38.899 1.00 20.50 112 GLU A C 1
ATOM 858 O O . GLU A 1 109 ? 5.439 15.087 38.288 1.00 19.60 112 GLU A O 1
ATOM 864 N N . LYS A 1 110 ? 4.308 15.012 40.224 1.00 19.21 113 LYS A N 1
ATOM 865 C CA . LYS A 1 110 ? 5.540 14.981 41.011 1.00 19.02 113 LYS A CA 1
ATOM 866 C C . LYS A 1 110 ? 6.425 13.799 40.619 1.00 17.71 113 LYS A C 1
ATOM 867 O O . LYS A 1 110 ? 7.598 13.981 40.299 1.00 16.93 113 LYS A O 1
ATOM 873 N N . ASN A 1 111 ? 5.868 12.593 40.623 1.00 17.43 114 ASN A N 1
ATOM 874 C CA . ASN A 1 111 ? 6.686 11.424 40.297 1.00 17.46 114 ASN A CA 1
ATOM 875 C C . ASN A 1 111 ? 7.267 11.473 38.896 1.00 17.14 114 ASN A C 1
ATOM 876 O O . ASN A 1 111 ? 8.431 11.119 38.680 1.00 16.71 114 ASN A O 1
ATOM 881 N N . ILE A 1 112 ? 6.457 11.898 37.937 1.00 17.40 115 ILE A N 1
ATOM 882 C CA . ILE A 1 112 ? 6.903 11.938 36.552 1.00 16.82 115 ILE A CA 1
ATOM 883 C C . ILE A 1 112 ? 7.960 13.015 36.360 1.00 16.29 115 ILE A C 1
ATOM 884 O O . ILE A 1 112 ? 8.941 12.795 35.655 1.00 15.73 115 ILE A O 1
ATOM 889 N N . LYS A 1 113 ? 7.792 14.169 37.009 1.00 15.95 116 LYS A N 1
ATOM 890 C CA . LYS A 1 113 ? 8.829 15.204 36.965 1.00 15.82 116 LYS A CA 1
ATOM 891 C C . LYS A 1 113 ? 10.132 14.746 37.625 1.00 15.33 116 LYS A C 1
ATOM 892 O O . LYS A 1 113 ? 11.211 14.960 37.069 1.00 14.26 116 LYS A O 1
ATOM 898 N N . LEU A 1 114 ? 10.046 14.096 38.782 1.00 14.65 117 LEU A N 1
ATOM 899 C CA . LEU A 1 114 ? 11.258 13.602 39.458 1.00 14.88 117 LEU A CA 1
ATOM 900 C C . LEU A 1 114 ? 11.954 12.570 38.576 1.00 14.74 117 LEU A C 1
ATOM 901 O O . LEU A 1 114 ? 13.180 12.545 38.479 1.00 14.79 117 LEU A O 1
ATOM 906 N N . SER A 1 115 ? 11.153 11.725 37.928 1.00 14.91 118 SER A N 1
ATOM 907 C CA . SER A 1 115 ? 11.667 10.723 36.995 1.00 14.83 118 SER A CA 1
ATOM 908 C C . SER A 1 115 ? 12.398 11.386 35.826 1.00 14.57 118 SER A C 1
ATOM 909 O O . SER A 1 115 ? 13.507 10.989 35.462 1.00 14.36 118 SER A O 1
ATOM 912 N N . ALA A 1 116 ? 11.774 12.407 35.250 1.00 14.76 119 ALA A N 1
ATOM 913 C CA . ALA A 1 116 ? 12.353 13.136 34.127 1.00 14.98 119 ALA A CA 1
ATOM 914 C C . ALA A 1 116 ? 13.662 13.823 34.525 1.00 14.44 119 ALA A C 1
ATOM 915 O O . ALA A 1 116 ? 14.641 13.794 33.791 1.00 14.09 119 ALA A O 1
ATOM 917 N N . GLU A 1 117 ? 13.672 14.443 35.699 1.00 14.41 120 GLU A N 1
ATOM 918 C CA . GLU A 1 117 ? 14.851 15.135 36.193 1.00 14.37 120 GLU A CA 1
ATOM 919 C C . GLU A 1 117 ? 16.010 14.191 36.433 1.00 14.16 120 GLU A C 1
ATOM 920 O O . GLU A 1 117 ? 17.152 14.515 36.110 1.00 14.67 120 GLU A O 1
ATOM 926 N N . PHE A 1 118 ? 15.717 13.010 36.959 1.00 14.43 121 PHE A N 1
ATOM 927 C CA . PHE A 1 118 ? 16.741 11.995 37.154 1.00 13.97 121 PHE A CA 1
ATOM 928 C C . PHE A 1 118 ? 17.323 11.569 35.800 1.00 14.17 121 PHE A C 1
ATOM 929 O O . PHE A 1 118 ? 18.529 11.646 35.570 1.00 14.36 121 PHE A O 1
ATOM 937 N N . LEU A 1 119 ? 16.447 11.173 34.890 1.00 14.33 122 LEU A N 1
ATOM 938 C CA . LEU A 1 119 ? 16.881 10.652 33.597 1.00 14.27 122 LEU A CA 1
ATOM 939 C C . LEU A 1 119 ? 17.601 11.705 32.761 1.00 14.47 122 LEU A C 1
ATOM 940 O O . LEU A 1 119 ? 18.628 11.416 32.118 1.00 14.71 122 LEU A O 1
ATOM 945 N N . ALA A 1 120 ? 17.065 12.926 32.751 1.00 14.43 123 ALA A N 1
ATOM 946 C CA . ALA A 1 120 ? 17.645 14.012 31.959 1.00 15.36 123 ALA A CA 1
ATOM 947 C C . ALA A 1 120 ? 19.068 14.355 32.410 1.00 15.66 123 ALA A C 1
ATOM 948 O O . ALA A 1 120 ? 19.904 14.785 31.617 1.00 15.64 123 ALA A O 1
ATOM 950 N N . SER A 1 121 ? 19.340 14.147 33.689 1.00 16.09 124 SER A N 1
ATOM 951 C CA . SER A 1 121 ? 20.640 14.465 34.278 1.00 17.09 124 SER A CA 1
ATOM 952 C C . SER A 1 121 ? 21.731 13.458 33.931 1.00 17.01 124 SER A C 1
ATOM 953 O O . SER A 1 121 ? 22.911 13.735 34.122 1.00 16.59 124 SER A O 1
ATOM 956 N N . LEU A 1 122 ? 21.348 12.289 33.420 1.00 17.33 125 LEU A N 1
ATOM 957 C CA . LEU A 1 122 ? 22.309 11.246 33.115 1.00 17.43 125 LEU A CA 1
ATOM 958 C C . LEU A 1 122 ? 23.096 11.562 31.847 1.00 17.91 125 LEU A C 1
ATOM 959 O O . LEU A 1 122 ? 22.583 12.234 30.941 1.00 17.51 125 LEU A O 1
ATOM 964 N N . PRO A 1 123 ? 24.362 11.102 31.789 1.00 18.38 126 PRO A N 1
ATOM 965 C CA . PRO A 1 123 ? 25.245 11.438 30.678 1.00 18.31 126 PRO A CA 1
ATOM 966 C C . PRO A 1 123 ? 24.817 10.830 29.344 1.00 18.85 126 PRO A C 1
ATOM 967 O O . PRO A 1 123 ? 25.236 11.321 28.289 1.00 19.53 126 PRO A O 1
ATOM 971 N N . ARG A 1 124 ? 24.045 9.740 29.396 1.00 17.96 127 ARG A N 1
ATOM 972 C CA . ARG A 1 124 ? 23.362 9.185 28.223 1.00 18.14 127 ARG A CA 1
ATOM 973 C C . ARG A 1 124 ? 21.904 8.999 28.591 1.00 18.16 127 ARG A C 1
ATOM 974 O O . ARG A 1 124 ? 21.604 8.392 29.617 1.00 18.10 127 ARG A O 1
ATOM 982 N N . HIS A 1 125 ? 21.003 9.542 27.776 1.00 17.55 128 HIS A N 1
ATOM 983 C CA . HIS A 1 125 ? 19.564 9.374 28.016 1.00 17.38 128 HIS A CA 1
ATOM 984 C C . HIS A 1 125 ? 19.089 8.022 27.500 1.00 17.31 128 HIS A C 1
ATOM 985 O O . HIS A 1 125 ? 19.763 7.403 26.650 1.00 17.50 128 HIS A O 1
ATOM 992 N N . PRO A 1 126 ? 17.901 7.587 27.954 1.00 17.23 129 PRO A N 1
ATOM 993 C CA . PRO A 1 126 ? 17.326 6.370 27.366 1.00 16.94 129 PRO A CA 1
ATOM 994 C C . PRO A 1 126 ? 17.020 6.558 25.890 1.00 16.59 129 PRO A C 1
ATOM 995 O O . PRO A 1 126 ? 16.712 7.681 25.437 1.00 16.19 129 PRO A O 1
ATOM 999 N N . GLU A 1 127 ? 17.106 5.464 25.135 1.00 16.44 130 GLU A N 1
ATOM 1000 C CA . GLU A 1 127 ? 16.690 5.474 23.734 1.00 17.17 130 GLU A CA 1
ATOM 1001 C C . GLU A 1 127 ? 15.238 5.917 23.612 1.00 16.85 130 GLU A C 1
ATOM 1002 O O . GLU A 1 127 ? 14.854 6.662 22.700 1.00 16.46 130 GLU A O 1
ATOM 1008 N N . ILE A 1 128 ? 14.431 5.413 24.526 1.00 16.90 131 ILE A N 1
ATOM 1009 C CA . ILE A 1 128 ? 13.019 5.730 24.611 1.00 17.03 131 ILE A CA 1
ATOM 1010 C C . ILE A 1 128 ? 12.549 5.428 26.029 1.00 16.64 131 ILE A C 1
ATOM 1011 O O . ILE A 1 128 ? 13.128 4.583 26.730 1.00 15.84 131 ILE A O 1
ATOM 1016 N N . ILE A 1 129 ? 11.531 6.163 26.454 1.00 16.60 132 ILE A N 1
ATOM 1017 C CA . ILE A 1 129 ? 10.808 5.872 27.680 1.00 16.74 132 ILE A CA 1
ATOM 1018 C C . ILE A 1 129 ? 9.410 5.393 27.279 1.00 17.35 132 ILE A C 1
ATOM 1019 O O . ILE A 1 129 ? 8.649 6.144 26.667 1.00 17.64 132 ILE A O 1
ATOM 1024 N N . ASN A 1 130 ? 9.093 4.146 27.611 1.00 17.81 133 ASN A N 1
ATOM 1025 C CA . ASN A 1 130 ? 7.789 3.556 27.314 1.00 18.61 133 ASN A CA 1
ATOM 1026 C C . ASN A 1 130 ? 6.853 3.685 28.502 1.00 18.88 133 ASN A C 1
ATOM 1027 O O . ASN A 1 130 ? 7.092 3.075 29.552 1.00 18.49 133 ASN A O 1
ATOM 1032 N N . LEU A 1 131 ? 5.815 4.497 28.346 1.00 19.32 134 LEU A N 1
ATOM 1033 C CA . LEU A 1 131 ? 4.749 4.598 29.343 1.00 19.99 134 LEU A CA 1
ATOM 1034 C C . LEU A 1 131 ? 3.709 3.527 29.010 1.00 20.93 134 LEU A C 1
ATOM 1035 O O . LEU A 1 131 ? 3.143 3.520 27.920 1.00 20.57 134 LEU A O 1
ATOM 1040 N N . LEU A 1 132 ? 3.493 2.606 29.939 1.00 21.90 135 LEU A N 1
ATOM 1041 C CA . LEU A 1 132 ? 2.598 1.472 29.729 1.00 23.04 135 LEU A CA 1
ATOM 1042 C C . LEU A 1 132 ? 1.374 1.622 30.636 1.00 23.97 135 LEU A C 1
ATOM 1043 O O . LEU A 1 132 ? 1.407 1.206 31.799 1.00 23.25 135 LEU A O 1
ATOM 1048 N N . PRO A 1 133 ? 0.297 2.232 30.114 1.00 25.23 136 PRO A N 1
ATOM 1049 C CA . PRO A 1 133 ? -0.874 2.442 30.957 1.00 26.56 136 PRO A CA 1
ATOM 1050 C C . PRO A 1 133 ? -1.449 1.148 31.509 1.00 28.95 136 PRO A C 1
ATOM 1051 O O . PRO A 1 133 ? -1.570 0.135 30.797 1.00 29.12 136 PRO A O 1
ATOM 1055 N N . TYR A 1 134 ? -1.794 1.200 32.785 1.00 31.34 137 TYR A N 1
ATOM 1056 C CA . TYR A 1 134 ? -2.358 0.070 33.477 1.00 32.78 137 TYR A CA 1
ATOM 1057 C C . TYR A 1 134 ? -3.735 -0.213 32.912 1.00 33.82 137 TYR A C 1
ATOM 1058 O O . TYR A 1 134 ? -4.549 0.695 32.741 1.00 33.93 137 TYR A O 1
ATOM 1067 N N . HIS A 1 135 ? -3.985 -1.476 32.620 1.00 34.65 138 HIS A N 1
ATOM 1068 C CA . HIS A 1 135 ? -5.311 -1.910 32.232 1.00 35.77 138 HIS A CA 1
ATOM 1069 C C . HIS A 1 135 ? -5.665 -3.126 33.068 1.00 36.27 138 HIS A C 1
ATOM 1070 O O . HIS A 1 135 ? -4.938 -4.119 33.054 1.00 36.64 138 HIS A O 1
ATOM 1077 N N . ASP A 1 136 ? -6.750 -2.989 33.835 1.00 36.82 139 ASP A N 1
ATOM 1078 C CA . ASP A 1 136 ? -7.350 -4.040 34.673 1.00 37.04 139 ASP A CA 1
ATOM 1079 C C . ASP A 1 136 ? -8.328 -3.443 35.684 1.00 37.18 139 ASP A C 1
ATOM 1080 O O . ASP A 1 136 ? -9.304 -4.091 36.063 1.00 37.66 139 ASP A O 1
ATOM 1085 N N . LYS A 1 155 ? -5.382 3.094 45.225 1.00 46.34 158 LYS A N 1
ATOM 1086 C CA . LYS A 1 155 ? -6.162 2.756 44.040 1.00 46.44 158 LYS A CA 1
ATOM 1087 C C . LYS A 1 155 ? -5.250 2.427 42.865 1.00 46.32 158 LYS A C 1
ATOM 1088 O O . LYS A 1 155 ? -4.122 2.915 42.791 1.00 46.24 158 LYS A O 1
ATOM 1102 N N . GLN A 1 157 ? -5.891 2.393 38.783 1.00 44.22 160 GLN A N 1
ATOM 1103 C CA . GLN A 1 157 ? -6.770 2.628 37.656 1.00 43.31 160 GLN A CA 1
ATOM 1104 C C . GLN A 1 157 ? -5.945 2.971 36.437 1.00 42.02 160 GLN A C 1
ATOM 1105 O O . GLN A 1 157 ? -4.781 3.362 36.544 1.00 41.23 160 GLN A O 1
ATOM 1111 N N . THR A 1 158 ? -6.569 2.819 35.279 1.00 40.49 161 THR A N 1
ATOM 1112 C CA . THR A 1 158 ? -5.990 3.244 34.021 1.00 39.56 161 THR A CA 1
ATOM 1113 C C . THR A 1 158 ? -5.925 4.769 34.029 1.00 39.32 161 THR A C 1
ATOM 1114 O O . THR A 1 158 ? -6.924 5.422 34.337 1.00 38.97 161 THR A O 1
ATOM 1118 N N . PRO A 1 159 ? -4.747 5.345 33.731 1.00 38.83 162 PRO A N 1
ATOM 1119 C CA . PRO A 1 159 ? -4.712 6.803 33.637 1.00 38.60 162 PRO A CA 1
ATOM 1120 C C . PRO A 1 159 ? -5.511 7.302 32.426 1.00 38.40 162 PRO A C 1
ATOM 1121 O O . PRO A 1 159 ? -5.517 6.657 31.367 1.00 38.00 162 PRO A O 1
ATOM 1125 N N . SER A 1 160 ? -6.203 8.425 32.603 1.00 37.88 163 SER A N 1
ATOM 1126 C CA . SER A 1 160 ? -6.972 9.040 31.524 1.00 37.35 163 SER A CA 1
ATOM 1127 C C . SER A 1 160 ? -6.061 9.384 30.353 1.00 36.72 163 SER A C 1
ATOM 1128 O O . SER A 1 160 ? -4.849 9.508 30.518 1.00 36.85 163 SER A O 1
ATOM 1131 N N . GLU A 1 161 ? -6.650 9.531 29.171 1.00 35.69 164 GLU A N 1
ATOM 1132 C CA . GLU A 1 161 ? -5.901 9.977 28.002 1.00 34.88 164 GLU A CA 1
ATOM 1133 C C . GLU A 1 161 ? -5.204 11.312 28.291 1.00 34.18 164 GLU A C 1
ATOM 1134 O O . GLU A 1 161 ? -4.070 11.531 27.857 1.00 34.34 164 GLU A O 1
ATOM 1140 N N . GLU A 1 162 ? -5.878 12.185 29.038 1.00 33.27 165 GLU A N 1
ATOM 1141 C CA . GLU A 1 162 ? -5.331 13.495 29.383 1.00 32.87 165 GLU A CA 1
ATOM 1142 C C . GLU A 1 162 ? -4.075 13.353 30.233 1.00 31.88 165 GLU A C 1
ATOM 1143 O O . GLU A 1 162 ? -3.067 14.000 29.965 1.00 31.58 165 GLU A O 1
ATOM 1149 N N . VAL A 1 163 ? -4.144 12.511 31.258 1.00 31.21 166 VAL A N 1
ATOM 1150 C CA . VAL A 1 163 ? -2.986 12.263 32.123 1.00 30.72 166 VAL A CA 1
ATOM 1151 C C . VAL A 1 163 ? -1.831 11.628 31.341 1.00 30.34 166 VAL A C 1
ATOM 1152 O O . VAL A 1 163 ? -0.688 12.059 31.468 1.00 29.92 166 VAL A O 1
ATOM 1156 N N . GLN A 1 164 ? -2.130 10.626 30.520 1.00 30.04 167 GLN A N 1
ATOM 1157 C CA . GLN A 1 164 ? -1.113 9.986 29.690 1.00 29.79 167 GLN A CA 1
ATOM 1158 C C . GLN A 1 164 ? -0.354 11.010 28.849 1.00 29.67 167 GLN A C 1
ATOM 1159 O O . GLN A 1 164 ? 0.878 11.015 28.823 1.00 29.15 167 GLN A O 1
ATOM 1165 N N . GLN A 1 165 ? -1.087 11.899 28.188 1.00 29.26 168 GLN A N 1
ATOM 1166 C CA . GLN A 1 165 ? -0.453 12.911 27.349 1.00 29.04 168 GLN A CA 1
ATOM 1167 C C . GLN A 1 165 ? 0.303 13.952 28.170 1.00 28.37 168 GLN A C 1
ATOM 1168 O O . GLN A 1 165 ? 1.326 14.459 27.724 1.00 27.66 168 GLN A O 1
ATOM 1174 N N . GLN A 1 166 ? -0.221 14.290 29.346 1.00 28.00 169 GLN A N 1
ATOM 1175 C CA . GLN A 1 166 ? 0.479 15.183 30.259 1.00 28.17 169 GLN A CA 1
ATOM 1176 C C . GLN A 1 166 ? 1.820 14.576 30.665 1.00 27.08 169 GLN A C 1
ATOM 1177 O O . GLN A 1 166 ? 2.816 15.284 30.735 1.00 27.02 169 GLN A O 1
ATOM 1183 N N . CYS A 1 167 ? 1.852 13.264 30.895 1.00 26.21 170 CYS A N 1
ATOM 1184 C CA . CYS A 1 167 ? 3.108 12.588 31.252 1.00 26.11 170 CYS A CA 1
ATOM 1185 C C . CYS A 1 167 ? 4.106 12.615 30.092 1.00 24.67 170 CYS A C 1
ATOM 1186 O O . CYS A 1 167 ? 5.299 12.850 30.275 1.00 23.72 170 CYS A O 1
ATOM 1189 N N . ILE A 1 168 ? 3.608 12.368 28.888 1.00 23.88 171 ILE A N 1
ATOM 1190 C CA . ILE A 1 168 ? 4.444 12.462 27.707 1.00 23.08 171 ILE A CA 1
ATOM 1191 C C . ILE A 1 168 ? 5.007 13.872 27.547 1.00 22.74 171 ILE A C 1
ATOM 1192 O O . ILE A 1 168 ? 6.186 14.036 27.222 1.00 22.66 171 ILE A O 1
ATOM 1197 N N . GLN A 1 169 ? 4.170 14.885 27.765 1.00 22.66 172 GLN A N 1
ATOM 1198 C CA . GLN A 1 169 ? 4.611 16.268 27.636 1.00 22.21 172 GLN A CA 1
ATOM 1199 C C . GLN A 1 169 ? 5.719 16.610 28.627 1.00 21.45 172 GLN A C 1
ATOM 1200 O O . GLN A 1 169 ? 6.690 17.268 28.266 1.00 21.15 172 GLN A O 1
ATOM 1206 N N . ILE A 1 170 ? 5.554 16.186 29.876 1.00 20.96 173 ILE A N 1
ATOM 1207 C CA A ILE A 1 170 ? 6.561 16.427 30.914 0.50 20.84 173 ILE A CA 1
ATOM 1208 C CA B ILE A 1 170 ? 6.563 16.443 30.906 0.50 20.88 173 ILE A CA 1
ATOM 1209 C C . ILE A 1 170 ? 7.913 15.866 30.477 1.00 20.93 173 ILE A C 1
ATOM 1210 O O . ILE A 1 170 ? 8.932 16.554 30.489 1.00 19.96 173 ILE A O 1
ATOM 1219 N N . LEU A 1 171 ? 7.924 14.599 30.084 1.00 20.71 174 LEU A N 1
ATOM 1220 C CA . LEU A 1 171 ? 9.169 13.964 29.688 1.00 21.15 174 LEU A CA 1
ATOM 1221 C C . LEU A 1 171 ? 9.799 14.678 28.476 1.00 21.29 174 LEU A C 1
ATOM 1222 O O . LEU A 1 171 ? 11.011 14.918 28.452 1.00 20.63 174 LEU A O 1
ATOM 1227 N N . THR A 1 172 ? 8.963 15.036 27.504 1.00 21.94 175 THR A N 1
ATOM 1228 C CA . THR A 1 172 ? 9.391 15.770 26.323 1.00 22.45 175 THR A CA 1
ATOM 1229 C C . THR A 1 172 ? 9.972 17.131 26.708 1.00 22.98 175 THR A C 1
ATOM 1230 O O . THR A 1 172 ? 11.003 17.539 26.171 1.00 22.98 175 THR A O 1
ATOM 1234 N N . ASP A 1 173 ? 9.317 17.820 27.645 1.00 23.14 176 ASP A N 1
ATOM 1235 C CA . ASP A 1 173 ? 9.788 19.123 28.126 1.00 23.06 176 ASP A CA 1
ATOM 1236 C C . ASP A 1 173 ? 11.191 19.072 28.738 1.00 22.81 176 ASP A C 1
ATOM 1237 O O . ASP A 1 173 ? 11.917 20.063 28.687 1.00 22.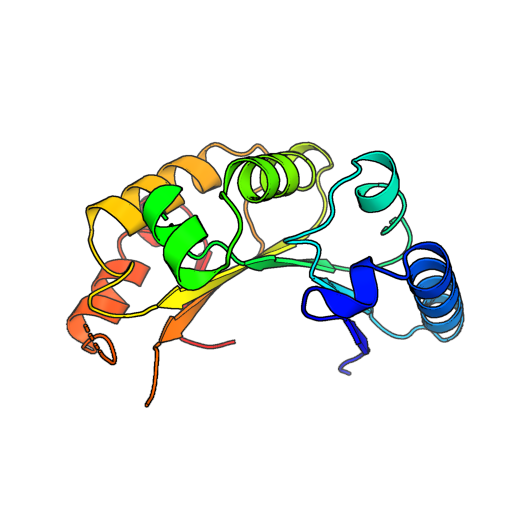50 176 ASP A O 1
ATOM 1242 N N . TYR A 1 174 ? 11.565 17.925 29.314 1.00 21.75 177 TYR A N 1
ATOM 1243 C CA . TYR A 1 174 ? 12.897 17.727 29.895 1.00 21.26 177 TYR A CA 1
ATOM 1244 C C . TYR A 1 174 ? 13.904 17.178 28.883 1.00 21.44 177 TYR A C 1
ATOM 1245 O O . TYR A 1 174 ? 15.032 16.819 29.244 1.00 21.37 177 TYR A O 1
ATOM 1254 N N . GLY A 1 175 ? 13.503 17.115 27.616 1.00 20.76 178 GLY A N 1
ATOM 1255 C CA . GLY A 1 175 ? 14.400 16.711 26.540 1.00 20.71 178 GLY A CA 1
ATOM 1256 C C . GLY A 1 175 ? 14.556 15.217 26.354 1.00 19.89 178 GLY A C 1
ATOM 1257 O O . GLY A 1 175 ? 15.506 14.772 25.710 1.00 19.85 178 GLY A O 1
ATOM 1258 N N . LEU A 1 176 ? 13.589 14.458 26.858 1.00 19.42 179 LEU A N 1
ATOM 1259 C CA . LEU A 1 176 ? 13.601 13.009 26.774 1.00 19.72 179 LEU A CA 1
ATOM 1260 C C . LEU A 1 176 ? 12.624 12.517 25.702 1.00 19.99 179 LEU A C 1
ATOM 1261 O O . LEU A 1 176 ? 11.665 13.213 25.342 1.00 20.49 179 LEU A O 1
ATOM 1266 N N . LYS A 1 177 ? 12.901 11.330 25.182 1.00 19.71 180 LYS A N 1
ATOM 1267 C CA . LYS A 1 177 ? 12.069 10.688 24.167 1.00 20.48 180 LYS A CA 1
ATOM 1268 C C . LYS A 1 177 ? 11.129 9.713 24.855 1.00 20.26 180 LYS A C 1
ATOM 1269 O O . LYS A 1 177 ? 11.573 8.780 25.528 1.00 19.71 180 LYS A O 1
ATOM 1275 N N . ALA A 1 178 ? 9.833 9.927 24.675 1.00 20.72 181 ALA A N 1
ATOM 1276 C CA . ALA A 1 178 ? 8.813 9.139 25.353 1.00 20.71 181 ALA A CA 1
ATOM 1277 C C . ALA A 1 178 ? 7.666 8.780 24.429 1.00 21.22 181 ALA A C 1
ATOM 1278 O O . ALA A 1 178 ? 7.355 9.519 23.471 1.00 21.10 181 ALA A O 1
ATOM 1280 N N . THR A 1 179 ? 7.035 7.655 24.733 1.00 21.47 182 THR A N 1
ATOM 1281 C CA . THR A 1 179 ? 5.904 7.165 23.959 1.00 21.98 182 THR A CA 1
ATOM 1282 C C . THR A 1 179 ? 4.980 6.373 24.862 1.00 23.04 182 THR A C 1
ATOM 1283 O O . THR A 1 179 ? 5.383 5.932 25.936 1.00 22.73 182 THR A O 1
ATOM 1287 N N . ILE A 1 180 ? 3.736 6.203 24.416 1.00 24.91 183 ILE A N 1
ATOM 1288 C CA . ILE A 1 180 ? 2.778 5.328 25.078 1.00 25.93 183 ILE A CA 1
ATOM 1289 C C . ILE A 1 180 ? 2.856 3.953 24.428 1.00 27.13 183 ILE A C 1
ATOM 1290 O O . ILE A 1 180 ? 2.826 3.832 23.200 1.00 26.91 183 ILE A O 1
ATOM 1295 N N . GLY A 1 181 ? 2.961 2.91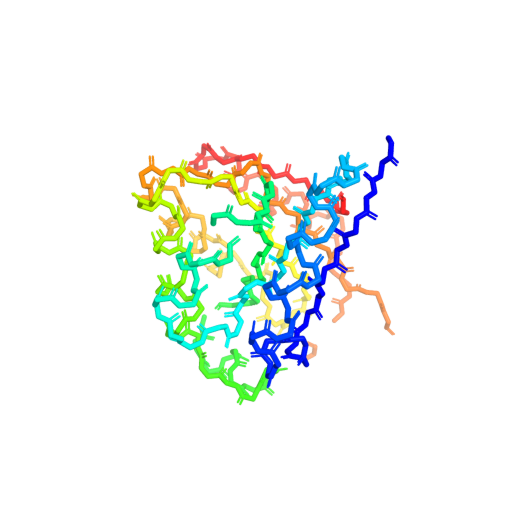5 25.247 1.00 28.28 184 GLY A N 1
ATOM 1296 C CA . GLY A 1 181 ? 3.045 1.556 24.743 1.00 29.42 184 GLY A CA 1
ATOM 1297 C C . GLY A 1 181 ? 4.476 1.133 24.520 1.00 30.38 184 GLY A C 1
ATOM 1298 O O . GLY A 1 181 ? 5.398 1.946 24.612 1.00 30.16 184 GLY A O 1
ATOM 1299 N N . GLY A 1 182 ? 4.648 -0.153 24.222 1.00 31.73 185 GLY A N 1
ATOM 1300 C CA . GLY A 1 182 ? 5.966 -0.753 24.083 1.00 32.62 185 GLY A CA 1
ATOM 1301 C C . GLY A 1 182 ? 6.594 -0.412 22.750 1.00 33.54 185 GLY A C 1
ATOM 1302 O O . GLY A 1 182 ? 7.663 -0.940 22.418 1.00 35.14 185 GLY A O 1
#

InterPro domains:
  IPR001989 Radical-activating enzyme, conserved site [PS01087] (15-36)
  IPR007197 Radical SAM [PF04055] (98-229)
  IPR007197 Radical SAM [PS51918] (13-293)
  IPR007197 Radical SAM [SFLDS00029] (1-299)
  IPR012839 Organic radical enzyme activase [PIRSF000371] (2-302)
  IPR017896 4Fe-4S ferredoxin-type, iron-sulphur binding domain [PF12838] (52-94)
  IPR017896 4Fe-4S ferredoxin-type, iron-sulphur binding domain [PS51379] (44-73)
  IPR017896 4Fe-4S ferredoxin-type, iron-sulphur binding domain [PS51379] (75-102)
  IPR017900 4Fe-4S ferredoxin, iron-sulphur binding, conserved site [PS00198] (82-93)
  IPR034457 Organic radical-activating enzymes [PTHR30352] (4-300)
  IPR034465 Pyruvate formate-lyase activase [SFLDF00278] (1-299)
  IPR040074 BssD/PflA/YjjW [SFLDG01118] (1-299)
  IPR058240 Radical SAM superfamily [SSF102114] (82-264)

Solvent-accessible surface area: 8474 Å² total

Nearest PDB structures (foldseek):
  3can-assembly1_A-2  TM=1.006E+00  e=8.397E-33  Phocaeicola vulgatus ATCC 8482
  3cb8-assembly1_A  TM=9.211E-01  e=2.946E-10  unclassified
  8fsi-assembly1_A  TM=9.113E-01  e=2.590E-10  Escherichia coli K-12
  3wis-assembly1_A  TM=3.592E-01  e=1.201E+00  Paraburkholderia xenovorans LB400
  8jxm-assembly1_E  TM=3.017E-01  e=7.756E+00  Homo sapiens

Secondary structure (DSSP, 8-state):
---EEE-SSTGGGSHHHHHHHHHHHHHTT--EEEE-TT---HHHHHH----SEEEEE----HHHHHHHHSS-SHHHHHHHHHHHHTT--EEEEEEE-TTTT-SHHHHHHHHHHHHHSSS--SEEEEEE-----PPPHHHHHHHHHHHHHTT--EEE--

Sequence (158 aa):
GGGVTFCCGGEPLLHPEFLIDILKRCGQQGIHRAVDTTLLARRKETVDEEVRNCELLLIDLKKSDSTVHQTFCDVPNELILKNIRRVVAEADFPYYIRIPLIEGVNADEKNIKLSAEFLASLPRHPEIINLLPYHDKQTPSEEVQQQCIQIILTDYGLKATIGG

Radius of gyration: 15.7 Å; Cα contacts (8 Å, |Δi|>4): 285; chains: 1; bounding box: 38×38×37 Å

Organism: Phocaeicola vulgatus (strain ATCC 8482 / DSM 1447 / JCM 5826 / CCUG 4940 / NBRC 14291 / NCTC 11154) (NCBI:txid435590)